Protein AF-A0A2S2QDL0-F1 (afdb_monomer_lite)

Radius of gyration: 24.05 Å; chains: 1; bounding box: 51×35×71 Å

pLDDT: mean 76.11, std 18.68, range [33.41, 95.69]

St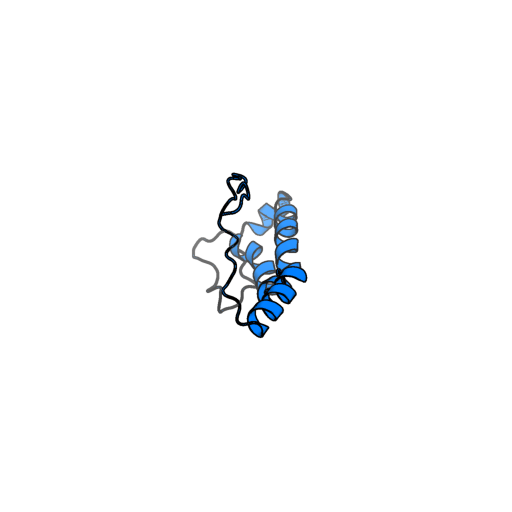ructure (mmCIF, N/CA/C/O backbone):
data_AF-A0A2S2QDL0-F1
#
_entry.id   AF-A0A2S2QDL0-F1
#
loop_
_atom_site.group_PDB
_atom_site.id
_atom_site.type_symbol
_atom_site.label_atom_id
_atom_site.label_alt_id
_atom_site.label_comp_id
_atom_site.label_asym_id
_atom_site.label_entity_id
_atom_site.label_seq_id
_atom_site.pdbx_PDB_ins_code
_atom_site.Cartn_x
_atom_site.Cartn_y
_atom_site.Cartn_z
_atom_site.occupancy
_atom_site.B_iso_or_equiv
_atom_site.auth_seq_id
_atom_site.auth_comp_id
_atom_site.auth_asym_id
_atom_site.auth_atom_id
_atom_site.pdbx_PDB_model_num
ATOM 1 N N . LEU A 1 1 ? 8.788 -5.996 -0.894 1.00 78.62 1 LEU A N 1
ATOM 2 C CA . LEU A 1 1 ? 8.354 -4.734 -1.534 1.00 78.62 1 LEU A CA 1
ATOM 3 C C . LEU A 1 1 ? 6.849 -4.646 -1.790 1.00 78.62 1 LEU A C 1
ATOM 5 O O . LEU A 1 1 ? 6.206 -3.838 -1.136 1.00 78.62 1 LEU A O 1
ATOM 9 N N . LYS A 1 2 ? 6.252 -5.438 -2.697 1.00 84.50 2 LYS A N 1
ATOM 10 C CA . LYS A 1 2 ? 4.804 -5.353 -3.012 1.00 84.50 2 LYS A CA 1
ATOM 11 C C . LYS A 1 2 ? 3.902 -5.404 -1.769 1.00 84.50 2 LYS A C 1
ATOM 13 O O . LYS A 1 2 ? 3.016 -4.569 -1.600 1.00 84.50 2 LYS A O 1
ATOM 18 N N . LYS A 1 3 ? 4.183 -6.349 -0.864 1.00 84.75 3 LYS A N 1
ATOM 19 C CA . LYS A 1 3 ? 3.499 -6.490 0.433 1.00 84.75 3 LYS A CA 1
ATOM 20 C C . LYS A 1 3 ? 3.664 -5.250 1.319 1.00 84.75 3 LYS A C 1
ATOM 22 O O . LYS A 1 3 ? 2.702 -4.818 1.943 1.00 84.75 3 LYS A O 1
ATOM 27 N N . ASP A 1 4 ? 4.852 -4.655 1.324 1.00 86.31 4 ASP A N 1
ATOM 28 C CA . ASP A 1 4 ? 5.174 -3.485 2.147 1.00 86.31 4 ASP A CA 1
ATOM 29 C C . ASP A 1 4 ? 4.465 -2.236 1.630 1.00 86.31 4 ASP A C 1
ATOM 31 O O . ASP A 1 4 ? 3.843 -1.518 2.406 1.00 86.31 4 ASP A O 1
ATOM 35 N N . ILE A 1 5 ? 4.468 -2.023 0.310 1.00 87.44 5 ILE A N 1
ATOM 36 C CA . ILE A 1 5 ? 3.737 -0.925 -0.333 1.00 87.44 5 ILE A CA 1
ATOM 37 C C . ILE A 1 5 ? 2.234 -1.088 -0.090 1.00 87.44 5 ILE A C 1
ATOM 39 O O . ILE A 1 5 ? 1.572 -0.126 0.295 1.00 87.44 5 ILE A O 1
ATOM 43 N N . SER A 1 6 ? 1.689 -2.300 -0.229 1.00 88.12 6 SER A N 1
ATOM 44 C CA . SER A 1 6 ? 0.272 -2.553 0.061 1.00 88.12 6 SER A CA 1
ATOM 45 C C . SER A 1 6 ? -0.083 -2.299 1.530 1.00 88.12 6 SER A C 1
ATOM 47 O O . SER A 1 6 ? -1.195 -1.857 1.819 1.00 88.12 6 SER A O 1
ATOM 49 N N . ASN A 1 7 ? 0.832 -2.578 2.462 1.00 90.94 7 ASN A N 1
ATOM 50 C CA . ASN A 1 7 ? 0.614 -2.356 3.889 1.00 90.94 7 ASN A CA 1
ATOM 51 C C . ASN A 1 7 ? 0.942 -0.918 4.339 1.00 90.94 7 ASN A C 1
ATOM 53 O O . ASN A 1 7 ? 0.504 -0.498 5.408 1.00 90.94 7 ASN A O 1
ATOM 57 N N . SER A 1 8 ? 1.662 -0.140 3.526 1.00 89.88 8 SER A N 1
ATOM 58 C CA . SER A 1 8 ? 2.105 1.222 3.863 1.00 89.88 8 SER A CA 1
ATOM 59 C C . SER A 1 8 ? 0.950 2.155 4.242 1.00 89.88 8 SER A C 1
ATOM 61 O O . SER A 1 8 ? 1.067 2.936 5.185 1.00 89.88 8 SER A O 1
ATOM 63 N N . VAL A 1 9 ? -0.197 2.023 3.568 1.00 91.88 9 VAL A N 1
ATOM 64 C CA . VAL A 1 9 ? -1.415 2.792 3.860 1.00 91.88 9 VAL A CA 1
ATOM 65 C C . VAL A 1 9 ? -1.958 2.450 5.246 1.00 91.88 9 VAL A C 1
ATOM 67 O O . VAL A 1 9 ? -2.284 3.344 6.020 1.00 91.88 9 VAL A O 1
ATOM 70 N N . TYR A 1 10 ? -2.026 1.160 5.580 1.00 93.19 10 TYR A N 1
ATOM 71 C CA . TYR A 1 10 ? -2.497 0.705 6.887 1.00 93.19 10 TYR A CA 1
ATOM 72 C C . TYR A 1 10 ? -1.562 1.163 8.005 1.00 93.19 10 TYR A C 1
ATOM 74 O O . TYR A 1 10 ? -2.038 1.704 9.000 1.00 93.19 10 TYR A O 1
ATOM 82 N N . HIS A 1 11 ? -0.248 1.038 7.796 1.00 93.12 11 HIS A N 1
ATOM 83 C CA . HIS A 1 11 ? 0.764 1.556 8.714 1.00 93.12 11 HIS A CA 1
ATOM 84 C C . HIS A 1 11 ? 0.587 3.061 8.950 1.00 93.12 11 HIS A C 1
ATOM 86 O O . HIS A 1 11 ? 0.568 3.510 10.091 1.00 93.12 11 HIS A O 1
ATOM 92 N N . ARG A 1 12 ? 0.384 3.846 7.882 1.00 91.19 12 ARG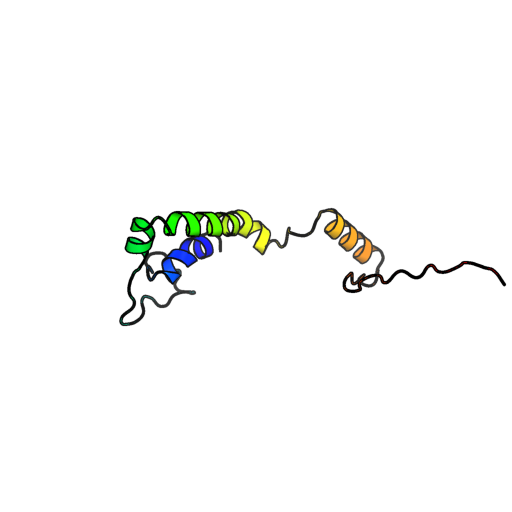 A N 1
ATOM 93 C CA . ARG A 1 12 ? 0.195 5.301 7.983 1.00 91.19 12 ARG A CA 1
ATOM 94 C C . ARG A 1 12 ? -1.071 5.694 8.747 1.00 91.19 12 ARG A C 1
ATOM 96 O O . ARG A 1 12 ? -1.084 6.748 9.375 1.00 91.19 12 ARG A O 1
ATOM 103 N N . LEU A 1 13 ? -2.112 4.868 8.680 1.00 93.12 13 LEU A N 1
ATOM 104 C CA . LEU A 1 13 ? -3.370 5.060 9.407 1.00 93.12 13 LEU A CA 1
ATOM 105 C C . LEU A 1 13 ? -3.340 4.482 10.833 1.00 93.12 13 LEU A C 1
ATOM 107 O O . LEU A 1 13 ? -4.369 4.499 11.503 1.00 93.12 13 LEU A O 1
ATOM 111 N N . GLY A 1 14 ? -2.197 3.970 11.299 1.00 91.06 14 GLY A N 1
ATOM 112 C CA . GLY A 1 14 ? -2.019 3.474 12.666 1.00 91.06 14 GLY A CA 1
ATOM 113 C C . GLY A 1 14 ? -2.328 1.986 12.862 1.00 91.06 14 GLY A C 1
ATOM 114 O O . GLY A 1 14 ? -2.389 1.513 13.996 1.00 91.06 14 GLY A O 1
ATOM 115 N N . LYS A 1 15 ? -2.523 1.210 11.785 1.00 93.25 15 LYS A N 1
ATOM 116 C CA . LYS A 1 15 ? -2.687 -0.252 11.856 1.00 93.25 15 LYS A CA 1
ATOM 117 C C . LYS A 1 15 ? -1.376 -0.953 11.524 1.00 93.25 15 LYS A C 1
ATOM 119 O O . LYS A 1 15 ? -0.963 -1.021 10.368 1.00 93.25 15 LYS A O 1
ATOM 124 N N . HIS A 1 16 ? -0.772 -1.562 12.541 1.00 93.12 16 HIS A N 1
ATOM 125 C CA . HIS A 1 16 ? 0.576 -2.130 12.439 1.00 93.12 16 HIS A CA 1
ATOM 126 C C . HIS A 1 16 ? 0.634 -3.659 12.300 1.00 93.12 16 HIS A C 1
ATOM 128 O O . HIS A 1 16 ? 1.719 -4.201 12.126 1.00 93.12 16 HIS A O 1
ATOM 134 N N . ASN A 1 17 ? -0.509 -4.355 12.298 1.00 89.56 17 ASN A N 1
ATOM 135 C CA . ASN A 1 17 ? -0.599 -5.826 12.368 1.00 89.56 17 ASN A CA 1
ATOM 136 C C . ASN A 1 17 ? 0.191 -6.579 11.281 1.00 89.56 17 ASN A C 1
ATOM 138 O O . ASN A 1 17 ? 0.622 -7.702 11.512 1.00 89.56 17 ASN A O 1
ATOM 142 N N . ASN A 1 18 ? 0.361 -5.976 10.102 1.00 90.31 18 ASN A N 1
ATOM 143 C CA . ASN A 1 18 ? 1.013 -6.597 8.947 1.00 90.31 18 ASN A CA 1
ATOM 144 C C . ASN A 1 18 ? 2.371 -5.963 8.598 1.00 90.31 18 ASN A C 1
ATOM 146 O O . ASN A 1 18 ? 2.892 -6.205 7.506 1.00 90.31 18 ASN A O 1
ATOM 150 N N . CYS A 1 19 ? 2.942 -5.140 9.483 1.00 91.38 19 CYS A N 1
ATOM 151 C CA . CYS A 1 19 ? 4.230 -4.507 9.213 1.00 91.38 19 CYS A CA 1
ATOM 152 C C . CYS A 1 19 ? 5.395 -5.482 9.402 1.00 91.38 19 CYS A C 1
ATOM 154 O O . CYS A 1 19 ? 5.399 -6.304 10.316 1.00 91.38 19 CYS A O 1
ATOM 156 N N . ALA A 1 20 ? 6.415 -5.356 8.554 1.00 90.44 20 ALA A N 1
ATOM 157 C CA . ALA A 1 20 ? 7.668 -6.069 8.738 1.00 90.44 20 ALA A CA 1
ATOM 158 C C . ALA A 1 20 ? 8.527 -5.402 9.827 1.00 90.44 20 ALA A C 1
ATOM 160 O O . ALA A 1 20 ? 8.580 -4.173 9.916 1.00 90.44 20 ALA A O 1
ATOM 161 N N . GLN A 1 21 ? 9.245 -6.209 10.616 1.00 90.38 21 GLN A N 1
ATOM 162 C CA . GLN A 1 21 ? 10.078 -5.729 11.731 1.00 90.38 21 GLN A CA 1
ATOM 163 C C . GLN A 1 21 ? 11.192 -4.769 11.297 1.00 90.38 21 GLN A C 1
ATOM 165 O O . GLN A 1 21 ? 11.521 -3.849 12.035 1.00 90.38 21 GLN A O 1
ATOM 170 N N . TYR A 1 22 ? 11.748 -4.937 10.091 1.00 89.44 22 TYR A N 1
ATOM 171 C CA . TYR A 1 22 ? 12.793 -4.040 9.581 1.00 89.44 22 TYR A CA 1
ATOM 172 C C . TYR A 1 22 ? 12.290 -2.619 9.285 1.00 89.44 22 TYR A C 1
ATOM 174 O O . TYR A 1 22 ? 13.095 -1.711 9.112 1.00 89.44 22 TYR A O 1
ATOM 182 N N . PHE A 1 23 ? 10.973 -2.427 9.177 1.00 85.62 23 PHE A N 1
ATOM 183 C CA . PHE A 1 23 ? 10.354 -1.156 8.794 1.00 85.62 23 PHE A CA 1
ATOM 184 C C . PHE A 1 23 ? 9.545 -0.526 9.933 1.00 85.62 23 PHE A C 1
ATOM 186 O O . PHE A 1 23 ? 9.414 0.694 10.004 1.00 85.62 23 PHE A O 1
ATOM 193 N N . CYS A 1 24 ? 8.988 -1.340 10.828 1.00 91.00 24 CYS A N 1
ATOM 194 C CA . CYS A 1 24 ? 8.080 -0.886 11.869 1.00 91.00 24 CYS A CA 1
ATOM 195 C C . CYS A 1 24 ? 8.480 -1.461 13.226 1.00 91.00 24 CYS A C 1
ATOM 197 O O . CYS A 1 24 ? 8.571 -2.675 13.395 1.00 91.00 24 CYS A O 1
ATOM 199 N N . SER A 1 25 ? 8.638 -0.573 14.207 1.00 90.38 25 SER A N 1
ATOM 200 C CA . SER A 1 25 ? 8.909 -0.920 15.608 1.00 90.38 25 SER A CA 1
ATOM 201 C C . SER A 1 25 ? 7.635 -1.089 16.449 1.00 90.38 25 SER A C 1
ATOM 203 O O . SER A 1 25 ? 7.714 -1.176 17.669 1.00 90.38 25 SER A O 1
ATOM 205 N N . GLY A 1 26 ? 6.466 -1.135 15.805 1.00 89.12 26 GLY A N 1
ATOM 206 C CA . GLY A 1 26 ? 5.159 -1.217 16.452 1.00 89.12 26 GLY A CA 1
ATOM 207 C C . GLY A 1 26 ?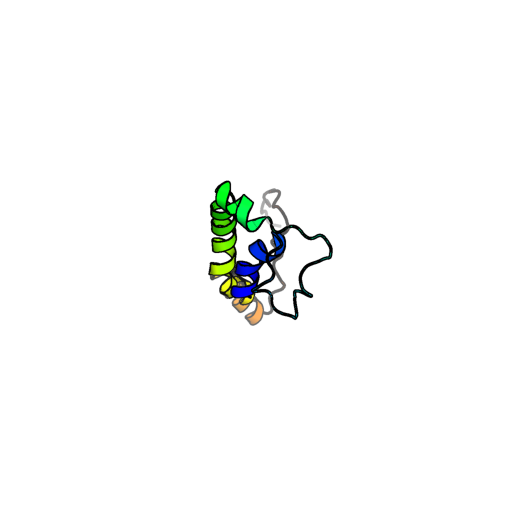 4.449 0.136 16.609 1.00 89.12 26 GLY A C 1
ATOM 208 O O . GLY A 1 26 ? 4.934 1.156 16.108 1.00 89.12 26 GLY A O 1
ATOM 209 N N . PRO A 1 27 ? 3.275 0.132 17.268 1.00 89.88 27 PRO A N 1
ATOM 210 C CA . PRO A 1 27 ? 2.476 1.330 17.481 1.00 89.88 27 PRO A CA 1
ATOM 211 C C . PRO A 1 27 ? 3.169 2.307 18.432 1.00 89.88 27 PRO A C 1
ATOM 213 O O . PRO A 1 27 ? 3.786 1.911 19.426 1.00 89.88 27 PRO A O 1
ATOM 216 N N . LYS A 1 28 ? 3.040 3.600 18.143 1.00 88.94 28 LYS A N 1
ATOM 217 C CA . LYS A 1 28 ? 3.563 4.669 19.001 1.00 88.94 28 LYS A CA 1
ATOM 218 C C . LYS A 1 28 ? 2.612 4.935 20.168 1.00 88.94 28 LYS A C 1
ATOM 220 O O . LYS A 1 28 ? 1.408 4.696 20.084 1.00 88.94 28 LYS A O 1
ATOM 225 N N . PHE A 1 29 ? 3.150 5.459 21.268 1.00 87.56 29 PHE A N 1
ATOM 226 C CA . PHE A 1 29 ? 2.335 5.815 22.427 1.00 87.56 29 PHE A CA 1
ATOM 227 C C . PHE A 1 29 ? 1.291 6.877 22.048 1.00 87.56 29 PHE A C 1
ATOM 229 O O . PHE A 1 29 ? 1.641 7.923 21.504 1.00 87.56 29 PHE A O 1
ATOM 236 N N . GLY A 1 30 ? 0.015 6.591 22.322 1.00 87.25 30 GLY A N 1
ATOM 237 C CA . GLY A 1 30 ? -1.104 7.466 21.960 1.00 87.25 30 GLY A CA 1
ATOM 238 C C . GLY A 1 30 ? -1.469 7.469 20.470 1.00 87.25 30 GLY A C 1
ATOM 239 O O . GLY A 1 30 ? -2.220 8.339 20.037 1.00 87.25 30 GLY A O 1
ATOM 240 N N . GLU A 1 31 ? -0.951 6.534 19.669 1.00 90.75 31 GLU A N 1
ATOM 241 C CA . GLU A 1 31 ? -1.301 6.438 18.251 1.00 90.75 31 GLU A CA 1
ATOM 242 C C . GLU A 1 31 ? -2.741 5.941 18.061 1.00 90.75 31 GLU A C 1
ATOM 244 O O . GLU A 1 31 ? -3.135 4.890 18.568 1.00 90.75 31 GLU A O 1
ATOM 249 N N . ILE A 1 32 ? -3.528 6.710 17.308 1.00 92.44 32 ILE A N 1
ATOM 250 C CA . ILE A 1 32 ? -4.930 6.413 17.012 1.00 92.44 32 ILE A CA 1
ATOM 251 C C . ILE A 1 32 ? -5.010 5.661 15.684 1.00 92.44 32 ILE A C 1
ATOM 253 O O . ILE A 1 32 ? -4.394 6.055 14.693 1.00 92.44 32 ILE A O 1
ATOM 257 N N . ASN A 1 33 ? -5.801 4.588 15.656 1.00 94.25 33 ASN A N 1
ATOM 258 C CA . ASN A 1 33 ? -6.056 3.821 14.444 1.00 94.25 33 ASN A CA 1
ATOM 259 C C . ASN A 1 33 ? -7.250 4.402 13.672 1.00 94.25 33 ASN A C 1
ATOM 261 O O . ASN A 1 33 ? -8.402 4.203 14.054 1.00 94.25 33 ASN A O 1
ATOM 265 N N . TYR A 1 34 ? -6.962 5.062 12.552 1.00 94.62 34 TYR A 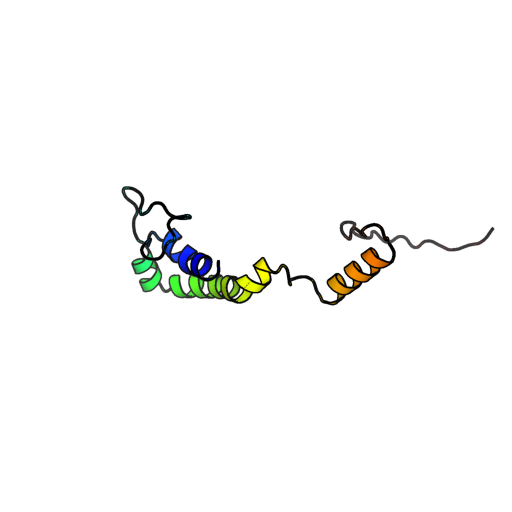N 1
ATOM 266 C CA . TYR A 1 34 ? -7.949 5.706 11.681 1.00 94.62 34 TYR A CA 1
ATOM 267 C C . TYR A 1 34 ? -8.485 4.796 10.570 1.00 94.62 34 TYR A C 1
ATOM 269 O O . TYR A 1 34 ? -9.287 5.242 9.749 1.00 94.62 34 TYR A O 1
ATOM 277 N N . VAL A 1 35 ? -8.063 3.527 10.497 1.00 93.12 35 VAL A N 1
ATOM 278 C CA . VAL A 1 35 ? -8.503 2.618 9.422 1.00 93.12 35 VAL A CA 1
ATOM 279 C C . VAL A 1 35 ? -10.022 2.466 9.425 1.00 93.12 35 VAL A C 1
ATOM 281 O O . VAL A 1 35 ? -10.641 2.555 8.368 1.00 93.12 35 VAL A O 1
ATOM 284 N N . SER A 1 36 ? -10.626 2.313 10.603 1.00 92.81 36 SER A N 1
ATOM 285 C CA . SER A 1 36 ? -12.079 2.178 10.747 1.00 92.81 36 SER A CA 1
ATOM 286 C C . SER A 1 36 ? -12.831 3.415 10.245 1.00 92.81 36 SER A C 1
ATOM 288 O O . SER A 1 36 ? -13.867 3.290 9.596 1.00 92.81 36 SER A O 1
ATOM 290 N N . ASP A 1 37 ? -12.306 4.612 10.503 1.00 94.44 37 ASP A N 1
ATOM 291 C CA . ASP A 1 37 ? -12.937 5.868 10.081 1.00 94.44 37 ASP A CA 1
ATOM 292 C C . ASP A 1 37 ? -12.743 6.118 8.580 1.00 94.44 37 ASP A C 1
ATOM 294 O O . ASP A 1 37 ? -13.659 6.562 7.881 1.00 94.44 37 ASP A O 1
ATOM 298 N N . ALA A 1 38 ? -11.575 5.756 8.047 1.00 93.12 38 ALA A N 1
ATOM 299 C CA . ALA A 1 38 ? -11.298 5.787 6.615 1.00 93.12 38 ALA A CA 1
ATOM 300 C C . ALA A 1 38 ? -12.190 4.804 5.833 1.00 93.12 38 ALA A C 1
ATOM 302 O O . ALA A 1 38 ? -12.581 5.090 4.700 1.00 93.12 38 ALA A O 1
ATOM 303 N N . GLU A 1 39 ? -12.519 3.649 6.417 1.00 94.19 39 GLU A N 1
ATOM 304 C CA . GLU A 1 39 ? -13.449 2.682 5.824 1.00 94.19 39 GLU A CA 1
ATOM 305 C C . GLU A 1 39 ? -14.891 3.190 5.863 1.00 94.19 39 GLU A C 1
ATOM 307 O O . GLU A 1 39 ? -15.564 3.162 4.833 1.00 94.19 39 GLU A O 1
ATOM 312 N N . LYS A 1 40 ? -15.342 3.740 6.998 1.00 95.69 40 LYS A N 1
ATOM 313 C CA . LYS A 1 40 ? -16.688 4.329 7.130 1.00 95.69 40 LYS A CA 1
ATOM 314 C C . LYS A 1 40 ? -16.915 5.520 6.199 1.00 95.69 40 LYS A C 1
ATOM 316 O O . LYS A 1 40 ? -18.003 5.672 5.660 1.00 95.69 40 LYS A O 1
ATOM 321 N N . SER A 1 41 ? -15.895 6.354 6.003 1.00 95.19 41 SER A N 1
ATOM 322 C CA . SER A 1 41 ? -15.961 7.509 5.095 1.00 95.19 41 SER A CA 1
ATOM 323 C C . SER A 1 41 ? -15.827 7.138 3.613 1.00 95.19 41 SER A C 1
ATOM 325 O O . SER A 1 41 ? -15.969 8.007 2.759 1.00 95.19 41 SER A O 1
ATOM 327 N N . GLY A 1 42 ? -15.502 5.882 3.279 1.00 92.94 42 GLY A N 1
ATOM 328 C CA . GLY A 1 42 ? -15.210 5.449 1.906 1.00 92.94 42 GLY A CA 1
ATOM 329 C C . GLY A 1 42 ? -13.846 5.911 1.368 1.00 92.94 42 GLY A C 1
ATOM 330 O O . GLY A 1 42 ? -13.380 5.401 0.346 1.00 92.94 42 GLY A O 1
ATOM 331 N N . MET A 1 43 ? -13.149 6.804 2.081 1.00 93.62 43 MET A N 1
ATOM 332 C CA . MET A 1 43 ? -11.824 7.330 1.730 1.00 93.62 43 MET A CA 1
ATOM 333 C C . MET A 1 43 ? -10.807 6.209 1.490 1.00 93.62 43 MET A C 1
ATOM 335 O O . MET A 1 43 ? -9.969 6.284 0.586 1.00 93.62 43 MET A O 1
ATOM 339 N N . MET A 1 44 ? -10.907 5.132 2.270 1.00 93.69 44 MET A N 1
ATOM 340 C CA . MET A 1 44 ? -9.993 4.001 2.184 1.00 93.69 44 MET A CA 1
ATOM 341 C C . MET A 1 44 ? -10.007 3.336 0.800 1.00 93.69 44 MET A C 1
ATOM 343 O O . MET A 1 44 ? -8.962 2.890 0.329 1.00 93.69 44 MET A O 1
ATOM 347 N N . VAL A 1 45 ? -11.152 3.304 0.111 1.00 92.88 45 VAL A N 1
ATOM 348 C CA . VAL A 1 45 ? -11.252 2.732 -1.242 1.00 92.88 45 VAL A CA 1
ATOM 349 C C . VAL A 1 45 ? -10.444 3.564 -2.237 1.00 92.88 45 VAL A C 1
ATOM 351 O O . VAL A 1 45 ? -9.664 3.012 -3.012 1.00 92.88 45 VAL A O 1
ATOM 354 N N . HIS A 1 46 ? -10.559 4.891 -2.173 1.00 92.50 46 HIS A N 1
ATOM 355 C CA . HIS A 1 46 ? -9.801 5.795 -3.041 1.00 92.50 46 HIS A CA 1
ATOM 356 C C . HIS A 1 46 ? -8.293 5.670 -2.815 1.00 92.50 46 HIS A C 1
ATOM 358 O O . HIS A 1 46 ? -7.531 5.531 -3.775 1.00 92.50 46 HIS A O 1
ATOM 364 N N . ILE A 1 47 ? -7.867 5.647 -1.550 1.00 91.69 47 ILE A N 1
ATOM 365 C CA . ILE A 1 47 ? -6.453 5.502 -1.193 1.00 91.69 47 ILE A CA 1
ATOM 366 C C . ILE A 1 47 ? -5.913 4.151 -1.679 1.00 91.69 47 ILE A C 1
ATOM 368 O O . ILE A 1 47 ? -4.846 4.101 -2.297 1.00 91.69 47 ILE A O 1
ATOM 372 N N . ARG A 1 48 ? -6.660 3.058 -1.468 1.00 90.50 48 ARG A N 1
ATOM 373 C CA . ARG A 1 48 ? -6.271 1.730 -1.966 1.00 90.50 48 ARG A CA 1
ATOM 374 C C . ARG A 1 48 ? -6.170 1.701 -3.486 1.00 90.50 48 ARG A C 1
ATOM 376 O O . ARG A 1 48 ? -5.213 1.131 -3.991 1.00 90.50 48 ARG A O 1
ATOM 383 N N . ASN A 1 49 ? -7.091 2.331 -4.212 1.00 90.06 49 ASN A N 1
ATOM 384 C 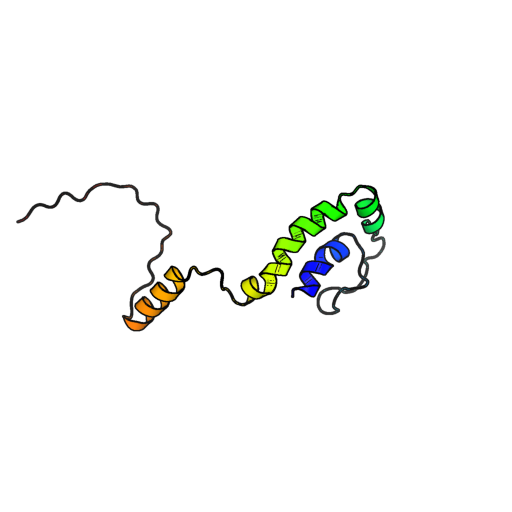CA . ASN A 1 49 ? -7.057 2.363 -5.678 1.00 90.06 49 ASN A CA 1
ATOM 385 C C . ASN A 1 49 ? -5.813 3.080 -6.221 1.00 90.06 49 ASN A C 1
ATOM 387 O O . ASN A 1 49 ? -5.228 2.636 -7.211 1.00 90.06 49 ASN A O 1
ATOM 391 N N . ILE A 1 50 ? -5.378 4.159 -5.564 1.00 87.75 50 ILE A N 1
ATOM 392 C CA . ILE A 1 50 ? -4.129 4.849 -5.915 1.00 87.75 50 ILE A CA 1
ATOM 393 C C . ILE A 1 50 ? -2.927 3.950 -5.599 1.00 87.75 50 ILE A C 1
ATOM 395 O O . ILE A 1 50 ? -2.084 3.717 -6.467 1.00 87.75 50 ILE A O 1
ATOM 399 N N . ALA A 1 51 ? -2.876 3.384 -4.390 1.00 87.50 51 ALA A N 1
ATOM 400 C CA . ALA A 1 51 ? -1.792 2.498 -3.967 1.00 87.50 51 ALA A CA 1
ATOM 401 C C . ALA A 1 51 ? -1.695 1.219 -4.823 1.00 87.50 51 ALA A C 1
ATOM 403 O O . ALA A 1 51 ? -0.598 0.717 -5.062 1.00 87.50 51 ALA A O 1
ATOM 404 N N . HIS A 1 52 ? -2.822 0.726 -5.338 1.00 87.38 52 HIS A N 1
ATOM 405 C CA . HIS A 1 52 ? -2.911 -0.452 -6.201 1.00 87.38 52 HIS A CA 1
ATOM 406 C C . HIS A 1 52 ? -2.078 -0.323 -7.471 1.00 87.38 52 HIS A C 1
ATOM 408 O O . HIS A 1 52 ? -1.357 -1.249 -7.842 1.00 87.38 52 HIS A O 1
ATOM 414 N N . ARG A 1 53 ? -2.096 0.856 -8.098 1.00 83.81 53 ARG A N 1
ATOM 415 C CA . ARG A 1 53 ? -1.266 1.130 -9.279 1.00 83.81 53 ARG A CA 1
ATOM 416 C C . ARG A 1 53 ? 0.224 1.067 -8.956 1.00 83.81 53 ARG A C 1
ATOM 418 O O . ARG A 1 53 ? 1.005 0.642 -9.796 1.00 83.81 53 ARG A O 1
ATOM 425 N N . LEU A 1 54 ? 0.613 1.462 -7.748 1.00 82.00 54 LEU A N 1
ATOM 426 C CA . LEU A 1 54 ? 2.011 1.442 -7.327 1.00 82.00 54 LEU A CA 1
ATOM 427 C C . LEU A 1 54 ? 2.490 0.016 -7.061 1.00 82.00 54 LEU A C 1
ATOM 429 O O . LEU A 1 54 ? 3.550 -0.369 -7.539 1.00 82.00 54 LEU A O 1
ATOM 433 N N . PHE A 1 55 ? 1.714 -0.791 -6.330 1.00 83.56 55 PHE A N 1
ATOM 434 C CA . PHE A 1 55 ? 2.179 -2.129 -5.969 1.00 83.56 55 PHE A CA 1
ATOM 435 C C . PHE A 1 55 ? 2.024 -3.170 -7.085 1.00 83.56 55 PHE A C 1
ATOM 437 O O . PHE A 1 55 ? 2.745 -4.165 -7.063 1.00 83.56 55 PHE A O 1
ATOM 444 N N . ILE A 1 56 ? 1.112 -2.986 -8.051 1.00 84.25 56 ILE A N 1
ATOM 445 C CA . ILE A 1 56 ? 1.074 -3.840 -9.255 1.00 84.25 56 ILE A CA 1
ATOM 446 C C . ILE A 1 56 ? 2.366 -3.695 -10.050 1.00 84.25 56 ILE A C 1
ATOM 448 O O . ILE A 1 56 ? 2.914 -4.693 -10.497 1.00 84.25 56 ILE A O 1
ATOM 452 N N . ASN A 1 57 ? 2.860 -2.466 -10.170 1.00 80.12 57 ASN A N 1
ATOM 453 C CA . ASN A 1 57 ? 4.068 -2.159 -10.924 1.00 80.12 57 ASN A CA 1
ATOM 454 C C . ASN A 1 57 ? 5.338 -2.226 -10.062 1.00 80.12 57 ASN A C 1
ATOM 456 O O . ASN A 1 57 ? 6.402 -1.848 -10.531 1.00 80.12 57 ASN A O 1
ATOM 460 N N . ALA A 1 58 ? 5.254 -2.680 -8.805 1.00 79.88 58 ALA A N 1
ATOM 461 C CA . ALA A 1 58 ? 6.391 -2.680 -7.883 1.00 79.88 58 ALA A CA 1
ATOM 462 C C . ALA A 1 58 ? 7.555 -3.557 -8.357 1.00 79.88 58 ALA A C 1
ATOM 464 O O . ALA A 1 58 ? 8.702 -3.245 -8.050 1.00 79.88 58 ALA A O 1
ATOM 465 N N . ASP A 1 59 ? 7.257 -4.629 -9.093 1.00 73.75 59 ASP A N 1
ATOM 466 C CA . ASP A 1 59 ? 8.277 -5.512 -9.658 1.00 73.75 59 ASP A CA 1
ATOM 467 C C . ASP A 1 59 ? 9.027 -4.782 -10.786 1.00 73.75 59 ASP A C 1
ATOM 469 O O . ASP A 1 59 ? 10.250 -4.682 -10.742 1.00 73.75 59 ASP A O 1
ATOM 473 N N . SER A 1 60 ? 8.302 -4.113 -11.692 1.00 73.00 60 SER A N 1
ATOM 474 C CA . SER A 1 60 ? 8.901 -3.243 -12.716 1.00 73.00 60 SER A CA 1
ATOM 475 C C . SER A 1 60 ? 9.695 -2.075 -12.118 1.00 73.00 60 SER A C 1
ATOM 477 O O . SER A 1 60 ? 10.761 -1.738 -12.628 1.00 73.00 60 SER A O 1
ATOM 479 N N . LEU A 1 61 ? 9.218 -1.513 -11.001 1.00 68.81 61 LEU A N 1
ATOM 480 C CA . LEU A 1 61 ? 9.870 -0.422 -10.270 1.00 68.81 61 LEU A CA 1
ATOM 481 C C . LEU A 1 61 ? 11.237 -0.836 -9.697 1.00 68.81 61 LEU A C 1
ATOM 483 O O . LEU A 1 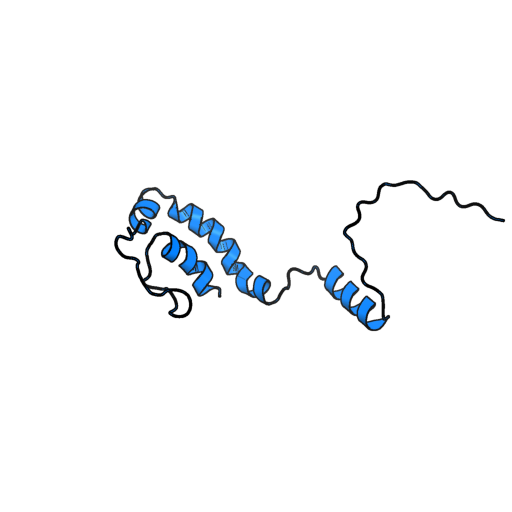61 ? 12.141 -0.011 -9.590 1.00 68.81 61 LEU A O 1
ATOM 487 N N . LEU A 1 62 ? 11.381 -2.104 -9.295 1.00 70.00 62 LEU A N 1
ATOM 488 C CA . LEU A 1 62 ? 12.646 -2.666 -8.812 1.00 70.00 62 LEU A CA 1
ATOM 489 C C . LEU A 1 62 ? 13.571 -3.062 -9.956 1.00 70.00 62 LEU A C 1
ATOM 491 O O . LEU A 1 62 ? 14.780 -2.854 -9.872 1.00 70.00 62 LEU A O 1
ATOM 495 N N . GLU A 1 63 ? 13.001 -3.638 -11.008 1.00 66.38 63 GLU A N 1
ATOM 496 C CA . GLU A 1 63 ? 13.737 -4.097 -12.182 1.00 66.38 63 GLU A CA 1
ATOM 497 C C . GLU A 1 63 ? 14.128 -2.940 -13.125 1.00 66.38 63 GLU A C 1
ATOM 499 O O . GLU A 1 63 ? 14.881 -3.151 -14.075 1.00 66.38 63 GLU A O 1
ATOM 504 N N . ASN A 1 64 ? 13.688 -1.706 -12.833 1.00 58.44 64 ASN A N 1
ATOM 505 C CA . ASN A 1 64 ? 13.999 -0.489 -13.591 1.00 58.44 64 ASN A CA 1
ATOM 506 C C . ASN A 1 64 ? 13.634 -0.639 -15.086 1.00 58.44 64 ASN A C 1
ATOM 508 O O . ASN A 1 64 ? 14.341 -0.175 -15.990 1.00 58.44 64 ASN A O 1
ATOM 512 N N . VAL A 1 65 ? 12.527 -1.348 -15.340 1.00 58.50 65 VAL A N 1
ATOM 513 C CA . VAL A 1 65 ? 12.018 -1.690 -16.684 1.00 58.50 65 VAL A CA 1
ATOM 514 C C . VAL A 1 65 ? 11.137 -0.581 -17.263 1.00 58.50 65 VAL A C 1
ATOM 516 O O . VAL A 1 65 ? 10.427 -0.779 -18.243 1.00 58.50 65 VAL A O 1
ATOM 519 N N . ASP A 1 66 ? 11.217 0.607 -16.673 1.00 53.84 66 ASP A N 1
ATOM 520 C CA . ASP A 1 66 ? 10.597 1.846 -17.138 1.00 53.84 66 ASP A CA 1
ATOM 521 C C . ASP A 1 66 ? 11.263 2.353 -18.427 1.00 53.84 66 ASP A C 1
ATOM 523 O O . ASP A 1 66 ? 10.714 3.205 -19.126 1.00 53.84 66 ASP A O 1
ATOM 527 N N . ASN A 1 67 ? 12.457 1.835 -18.739 1.00 56.41 67 ASN A N 1
ATOM 528 C CA . ASN A 1 67 ? 13.174 2.172 -19.954 1.00 56.41 67 ASN A CA 1
ATOM 529 C C . ASN A 1 67 ? 12.406 1.607 -21.144 1.00 56.41 67 ASN A C 1
ATOM 531 O O . ASN A 1 67 ? 12.347 0.386 -21.341 1.00 56.41 67 ASN A O 1
ATOM 535 N N . ASN A 1 68 ? 11.864 2.507 -21.960 1.00 68.75 68 ASN A N 1
ATOM 536 C CA . ASN A 1 68 ? 11.310 2.168 -23.261 1.00 68.75 68 ASN A CA 1
ATOM 537 C C . ASN A 1 68 ? 12.307 1.253 -24.001 1.00 68.75 68 ASN A C 1
ATOM 539 O O . ASN A 1 68 ? 13.520 1.457 -23.921 1.00 68.75 68 ASN A O 1
ATOM 543 N N . LEU A 1 69 ? 11.826 0.251 -24.741 1.00 67.25 69 LEU A N 1
ATOM 544 C CA . LEU A 1 69 ? 12.674 -0.645 -25.535 1.00 67.25 69 LEU A CA 1
ATOM 545 C C . LEU A 1 69 ? 13.680 0.137 -26.405 1.00 67.25 69 LEU A C 1
ATOM 547 O O . LEU A 1 69 ? 14.832 -0.273 -26.552 1.00 67.25 69 LEU A O 1
ATOM 551 N N . CYS A 1 70 ? 13.278 1.312 -26.904 1.00 66.38 70 CYS A N 1
ATOM 552 C CA . CYS A 1 70 ? 14.157 2.237 -27.621 1.00 66.38 70 CYS A CA 1
ATOM 553 C C . CYS A 1 70 ? 15.343 2.740 -26.775 1.00 66.38 70 CYS A C 1
ATOM 555 O O . CYS A 1 70 ? 16.450 2.867 -27.290 1.00 66.38 70 CYS A O 1
ATOM 557 N N . GLU A 1 71 ? 15.146 3.013 -25.485 1.00 69.00 71 GLU A N 1
ATOM 558 C CA . GLU A 1 71 ? 16.190 3.476 -24.559 1.00 69.00 71 GLU A CA 1
ATOM 559 C C . GLU A 1 71 ? 17.152 2.350 -24.171 1.00 69.00 71 GLU A C 1
ATOM 561 O O . GLU A 1 71 ? 18.366 2.575 -24.080 1.00 69.00 71 GLU A O 1
ATOM 566 N N . GLN A 1 72 ? 16.640 1.124 -24.023 1.00 68.31 72 GLN A N 1
ATOM 567 C CA . GLN A 1 72 ? 17.476 -0.060 -23.805 1.00 68.31 72 GLN A CA 1
ATOM 568 C C . GLN A 1 72 ? 18.351 -0.349 -25.028 1.00 68.31 72 GLN A C 1
ATOM 570 O O . GLN A 1 72 ? 19.567 -0.507 -24.894 1.00 68.31 72 GLN A O 1
ATOM 575 N N . LEU A 1 73 ? 17.764 -0.331 -26.231 1.00 74.69 73 LEU A N 1
ATOM 576 C CA . LEU A 1 73 ? 18.504 -0.519 -27.479 1.00 74.69 73 LEU A CA 1
ATOM 577 C C . LEU A 1 73 ? 19.560 0.577 -27.675 1.00 74.69 73 LEU A C 1
ATOM 579 O O . LEU A 1 73 ? 20.718 0.276 -27.964 1.00 74.69 73 LEU A O 1
ATOM 583 N N . ASN A 1 74 ? 19.196 1.841 -27.452 1.00 75.12 74 ASN A N 1
ATOM 584 C CA . ASN A 1 74 ? 20.125 2.966 -27.555 1.00 75.12 74 ASN A CA 1
ATOM 585 C C . ASN A 1 74 ? 21.284 2.848 -26.545 1.00 75.12 74 ASN A C 1
ATOM 587 O O . ASN A 1 74 ? 22.427 3.174 -26.860 1.00 75.12 74 ASN A O 1
ATOM 591 N N . SER A 1 75 ? 21.030 2.327 -25.343 1.00 72.00 75 SER A N 1
ATOM 592 C CA . SER A 1 75 ? 22.078 2.075 -24.345 1.00 72.00 75 SER A CA 1
ATOM 593 C C . SER A 1 75 ? 23.025 0.945 -24.758 1.00 72.00 75 SER A C 1
ATOM 595 O O . SER A 1 75 ? 24.239 1.073 -24.582 1.00 72.00 75 SER A O 1
ATOM 597 N N . LEU A 1 76 ? 22.500 -0.132 -25.350 1.00 77.00 76 LEU A N 1
ATOM 598 C CA . LEU A 1 76 ? 23.309 -1.233 -25.883 1.00 77.00 76 LEU A CA 1
ATOM 599 C C . LEU A 1 76 ? 24.194 -0.776 -27.047 1.00 77.00 76 LEU A C 1
ATOM 601 O O . LEU A 1 76 ? 25.396 -1.042 -27.035 1.00 77.00 76 LEU A O 1
ATOM 605 N N . ILE A 1 77 ? 23.624 -0.040 -28.005 1.00 78.31 77 ILE A N 1
ATOM 606 C CA . ILE A 1 77 ? 24.355 0.520 -29.149 1.00 78.31 77 ILE A CA 1
ATOM 607 C C . ILE A 1 77 ? 25.467 1.456 -28.660 1.00 78.31 77 ILE A C 1
ATOM 609 O O . ILE A 1 77 ? 26.623 1.300 -29.053 1.00 78.31 77 ILE A O 1
ATOM 613 N N . ASN A 1 78 ? 25.160 2.377 -27.740 1.00 72.94 78 ASN A N 1
ATOM 614 C CA . ASN A 1 78 ? 26.159 3.299 -27.195 1.00 72.94 78 ASN A CA 1
ATOM 615 C C . ASN A 1 78 ? 27.265 2.575 -26.417 1.00 72.94 78 ASN A C 1
ATOM 617 O O . ASN A 1 78 ? 28.432 2.942 -26.541 1.00 72.94 78 ASN A O 1
ATOM 621 N N . LYS A 1 79 ? 26.936 1.525 -25.654 1.00 75.00 79 LYS A N 1
ATOM 622 C CA . LYS A 1 79 ? 27.940 0.703 -24.960 1.00 75.00 79 LYS A CA 1
ATOM 623 C C . LYS A 1 79 ? 28.842 -0.043 -25.944 1.00 75.00 79 LYS A C 1
ATOM 625 O O . LYS A 1 79 ? 30.039 -0.144 -25.697 1.00 75.00 79 LYS A O 1
ATOM 630 N N . HIS A 1 80 ? 28.281 -0.545 -27.041 1.00 75.88 80 HIS A N 1
ATOM 631 C CA . HIS A 1 80 ? 29.023 -1.279 -28.065 1.00 75.88 80 HIS A CA 1
ATOM 632 C C . HIS A 1 80 ? 29.954 -0.373 -28.886 1.00 75.88 80 HIS A C 1
ATOM 634 O O . HIS A 1 80 ? 31.075 -0.761 -29.191 1.00 75.88 80 HIS A O 1
ATOM 640 N N . ILE A 1 81 ? 29.517 0.849 -29.195 1.00 77.50 81 ILE A N 1
ATOM 641 C CA . ILE A 1 81 ? 30.267 1.809 -30.024 1.00 77.50 81 ILE A CA 1
ATOM 642 C C . ILE A 1 81 ? 31.207 2.696 -29.171 1.00 77.50 81 ILE A C 1
ATOM 644 O O . ILE A 1 81 ? 32.002 3.465 -29.703 1.00 77.50 81 ILE A O 1
ATOM 648 N N . GLY A 1 82 ? 31.152 2.601 -27.835 1.00 66.81 82 GLY A N 1
ATOM 649 C CA . GLY A 1 82 ? 31.915 3.475 -26.931 1.00 66.81 82 GLY A CA 1
ATOM 650 C C . GLY A 1 82 ? 31.394 4.921 -26.896 1.00 66.81 82 GLY A C 1
ATOM 651 O O . GLY A 1 82 ? 32.138 5.853 -26.587 1.00 66.81 82 GLY A O 1
ATOM 652 N N . GLY A 1 83 ? 30.117 5.127 -27.234 1.00 58.06 83 GLY A N 1
ATOM 653 C CA . GLY A 1 83 ? 29.478 6.435 -27.355 1.00 58.06 83 GLY A CA 1
ATOM 654 C C . GLY A 1 83 ? 29.324 7.153 -26.009 1.00 58.06 83 GLY A C 1
ATOM 655 O O . GLY A 1 83 ? 28.787 6.606 -25.045 1.00 58.06 83 GLY A O 1
ATOM 656 N N . LYS A 1 84 ? 29.772 8.415 -25.935 1.00 57.75 84 LYS A N 1
ATOM 657 C CA . LYS A 1 84 ? 29.526 9.297 -24.780 1.00 57.75 84 LYS A CA 1
ATOM 658 C C . LYS A 1 84 ? 28.017 9.529 -24.605 1.00 57.75 84 LYS A C 1
ATOM 660 O O . LYS A 1 84 ? 27.308 9.768 -25.576 1.00 57.75 84 LYS A O 1
ATOM 665 N N . ARG A 1 85 ? 27.544 9.499 -23.351 1.00 60.66 85 ARG A N 1
ATOM 666 C CA . ARG A 1 85 ? 26.130 9.685 -22.974 1.00 60.66 85 ARG A CA 1
ATOM 667 C C . ARG A 1 85 ? 25.528 10.947 -23.611 1.00 60.66 85 ARG A C 1
ATOM 669 O O . ARG A 1 85 ? 25.997 12.055 -23.357 1.00 60.66 85 ARG A O 1
ATOM 676 N N . ILE A 1 86 ? 24.448 10.779 -24.370 1.00 60.72 86 ILE A N 1
ATOM 677 C CA . ILE A 1 86 ? 23.582 11.870 -24.831 1.00 60.72 86 ILE A CA 1
ATOM 678 C C . ILE A 1 86 ? 22.671 12.297 -23.674 1.00 60.72 86 ILE A C 1
ATOM 680 O O . ILE A 1 86 ? 21.734 11.595 -23.308 1.00 60.72 86 ILE A O 1
ATOM 684 N N . ASN A 1 87 ? 22.977 13.444 -23.065 1.00 51.75 87 ASN A N 1
ATOM 685 C CA . ASN A 1 87 ? 22.115 14.081 -22.072 1.00 51.75 87 ASN A CA 1
ATOM 686 C C . ASN A 1 87 ? 20.962 14.794 -22.793 1.00 51.75 87 ASN A C 1
ATOM 688 O O . ASN A 1 87 ? 21.186 15.810 -23.450 1.00 51.75 87 ASN A O 1
ATOM 692 N N . TYR A 1 88 ? 19.730 14.305 -22.637 1.00 57.00 88 TYR A N 1
ATOM 693 C CA . TYR A 1 88 ? 18.531 14.967 -23.173 1.00 57.00 88 TYR A CA 1
ATOM 694 C C . TYR A 1 88 ? 18.092 16.198 -22.361 1.00 57.00 88 TYR A C 1
ATOM 696 O O . TYR A 1 88 ? 17.165 16.907 -22.747 1.00 57.00 88 TYR A O 1
ATOM 704 N N . THR A 1 89 ? 18.790 16.529 -21.273 1.00 50.41 89 THR A N 1
ATOM 705 C CA . THR A 1 89 ? 18.514 17.707 -20.442 1.00 50.41 89 THR A CA 1
ATOM 706 C C . THR A 1 89 ? 19.084 18.998 -21.044 1.00 50.41 89 THR A C 1
ATOM 708 O O . THR A 1 89 ? 19.769 19.755 -20.365 1.00 50.41 89 THR A O 1
ATOM 711 N N . LYS A 1 90 ? 18.818 19.283 -22.324 1.00 43.66 90 LYS A N 1
ATOM 712 C CA . LYS A 1 90 ? 18.903 20.645 -22.878 1.00 43.66 90 LYS A CA 1
ATOM 713 C C . LYS A 1 90 ? 17.784 20.859 -23.893 1.00 43.66 90 LYS A C 1
ATOM 715 O O . LYS A 1 90 ? 17.773 20.291 -24.980 1.00 43.66 90 LYS A O 1
ATOM 720 N N . LYS A 1 91 ? 16.844 21.717 -23.502 1.00 43.69 91 LYS A N 1
ATOM 721 C CA . LYS A 1 91 ? 15.804 22.320 -24.338 1.00 43.69 91 LYS A CA 1
ATOM 722 C C . LYS A 1 91 ? 16.469 22.902 -25.599 1.00 43.69 91 LYS A C 1
ATOM 724 O O . LYS A 1 91 ? 17.324 23.776 -25.482 1.00 43.69 91 LYS A O 1
ATOM 729 N N . LYS A 1 92 ? 16.109 22.411 -26.789 1.00 42.91 92 LYS A N 1
ATOM 730 C CA . LYS A 1 92 ? 16.478 23.041 -28.067 1.00 42.91 92 LYS A CA 1
ATOM 731 C C . LYS A 1 92 ? 15.773 24.397 -28.155 1.00 42.91 92 LYS A C 1
ATOM 733 O O . LYS A 1 92 ? 14.572 24.440 -28.398 1.00 42.91 92 LYS A O 1
ATOM 738 N N . THR A 1 93 ? 16.503 25.492 -27.986 1.00 35.75 93 THR A N 1
ATOM 739 C CA . THR A 1 93 ? 16.186 26.740 -28.688 1.00 35.75 93 THR A CA 1
ATOM 740 C C . THR A 1 93 ? 16.724 26.568 -30.104 1.00 35.75 93 THR A C 1
ATOM 742 O O . THR A 1 93 ? 17.928 26.469 -30.318 1.00 35.75 93 THR A O 1
ATOM 745 N N . THR A 1 94 ? 15.820 26.411 -31.062 1.00 42.44 94 THR A N 1
ATOM 746 C CA . THR A 1 94 ? 16.117 26.349 -32.493 1.00 42.44 94 THR A CA 1
ATOM 747 C C . THR A 1 94 ? 16.678 27.681 -32.980 1.00 42.44 94 THR A C 1
ATOM 749 O O . THR A 1 94 ? 15.955 28.672 -33.003 1.00 42.44 94 THR A O 1
ATOM 752 N N . THR A 1 95 ? 17.919 27.680 -33.457 1.00 33.53 95 THR A N 1
ATOM 753 C CA . THR A 1 95 ? 18.327 28.519 -34.589 1.00 33.53 95 THR A CA 1
ATOM 754 C C . THR A 1 95 ? 18.862 27.592 -35.687 1.00 33.53 95 THR A C 1
ATOM 756 O O . THR A 1 95 ? 19.631 26.677 -35.374 1.00 33.53 95 THR A O 1
ATOM 759 N N . PRO A 1 96 ? 18.416 27.727 -36.950 1.00 38.06 96 PRO A N 1
ATOM 760 C CA . PRO A 1 96 ? 18.920 26.909 -38.048 1.00 38.06 96 PRO A CA 1
ATOM 761 C C . PRO A 1 96 ? 20.373 27.287 -38.343 1.00 38.06 96 PRO A C 1
ATOM 763 O O . PRO A 1 96 ? 20.693 28.463 -38.495 1.00 38.06 96 PRO A O 1
ATOM 766 N N . LEU A 1 97 ? 21.246 26.284 -38.416 1.00 38.28 97 LEU A N 1
ATOM 767 C CA . LEU A 1 97 ? 22.558 26.414 -39.040 1.00 38.28 97 LEU A CA 1
ATOM 768 C C . LEU A 1 97 ? 22.329 26.514 -40.550 1.00 38.28 97 LEU A C 1
ATOM 770 O O . LEU A 1 97 ? 22.037 25.510 -41.197 1.00 38.28 97 LEU A O 1
ATOM 774 N N . GLU A 1 98 ? 22.431 27.728 -41.085 1.00 34.44 98 GLU A N 1
ATOM 775 C CA . GLU A 1 98 ? 22.648 27.944 -42.512 1.00 34.44 98 GLU A CA 1
ATOM 776 C C . GLU A 1 98 ? 23.999 27.325 -42.886 1.00 34.44 98 GLU A C 1
ATOM 778 O O . GLU A 1 98 ? 25.065 27.717 -42.410 1.00 34.44 98 GLU A O 1
ATOM 783 N N . SER A 1 99 ? 23.927 26.297 -43.719 1.00 38.88 99 SER A N 1
ATOM 784 C CA . SER A 1 99 ? 25.024 25.750 -44.501 1.00 38.88 99 SER A CA 1
ATOM 785 C C . SER A 1 99 ? 25.448 26.747 -45.575 1.00 38.88 99 SER A C 1
ATOM 787 O O . SER A 1 99 ? 24.604 27.134 -46.378 1.00 38.88 99 SER A O 1
ATOM 789 N N . SER A 1 100 ? 26.735 27.087 -45.668 1.00 33.41 100 SER A N 1
ATOM 790 C CA . SER A 1 100 ? 27.363 27.541 -46.919 1.00 33.41 100 SER A CA 1
ATOM 791 C C . SER A 1 100 ? 28.884 27.418 -46.849 1.00 33.41 100 SER A C 1
ATOM 793 O O . SER A 1 100 ? 29.511 27.742 -45.847 1.00 33.41 100 SER A O 1
ATOM 795 N N . GLN A 1 101 ? 29.429 26.889 -47.936 1.00 35.34 101 GLN A N 1
ATOM 796 C CA . GLN A 1 101 ? 30.820 26.550 -48.204 1.00 35.34 101 GLN A CA 1
ATOM 797 C C . GLN A 1 101 ? 31.716 27.794 -48.341 1.00 35.34 101 GLN A C 1
ATOM 799 O O . GLN A 1 101 ? 31.325 28.723 -49.046 1.00 35.34 101 GLN A O 1
ATOM 804 N N . LEU A 1 102 ? 32.914 27.755 -47.740 1.00 35.50 102 LEU A N 1
ATOM 805 C CA . LEU A 1 102 ? 34.252 28.031 -48.315 1.00 35.50 102 LEU A CA 1
ATOM 806 C C . LEU A 1 102 ? 35.306 28.062 -47.201 1.00 35.50 102 LEU A C 1
ATOM 808 O O . LEU A 1 102 ? 35.103 28.799 -46.212 1.00 35.50 102 LEU A O 1
#

Secondary structure (DSSP, 8-state):
-HHHHHHHHHHHTT--TT--TTT---PPTT----HHHHHHTSHHHHHHHHHHHHHHTHHHHHHTTTS-HHHHHHHHHHHHHTPPP----S------------

Foldseek 3Di:
DLQQLLCVVQVVQQNCPSDDVVVDPHGDVPRDRCPVVCVVVVVVVVVNVVSVVCSVCVVCVVVVVPQDPVNVVVVVVCVVVVNDDDDPPDDDPDDDPDDDDD

Organism: NCBI:txid143950

Sequence (102 aa):
LKKDISNSVYHRLGKHNNCAQYFCSGPKFGEINYVSDAEKSGMMVHIRNIAHRLFINADSLLENVDNNLCEQLNSLINKHIGGKRINYTKKKTTTPLESSQL